Protein AF-A0A2C9KHU9-F1 (afdb_monomer_lite)

Secondary structure (DSSP, 8-state):
--------PPPPTT-S-TT-TT---TT------------------------------SHHHHHHHHHHH--SHHHHHHHHHHH-HHHHHHHTSS---TTHHHHHHHHHHT--GGGHHHHHHHHHHHHTSTTHHHHHHT--HHHHHHHHHHHHHHHHHHTTTT-HHHHHHHHHHHHHH-

Radius of gyration: 25.74 Å; chains: 1; bounding box: 72×67×52 Å

Sequence (178 aa):
ELVLAAHLKPLEKEDKMNNIKNFTQIWNQPATLFPKSNIPDNIQNENEAKSDQVTVNSGQEFAQHWKRYCKTHKEKKAFLLSVGASKLQSIFKVEIAGGLLGEFIECLYTFEDHEAHLVANCLESLSKSQRFSLSKTFLNKCELELCTLLLDKLMEKQNKTDDIQCMDKLKMLRNIYC

Organism: Biomphalaria glabrata (NCBI:txid6526)

Foldseek 3Di:
DDDDPPPDDPQDPVNPPPVCPDPPPPPDDDDPPDPDDDDDPDPDPPPPPDPPQPDDQALVSVVVCCVPPQDDLQSNQVNLLSCFLVSLLRRQQAHNDDLVLLSLLVSLLPDDLVCLVRSLSNLVSCLNHPCSVVSLVPDDPVSLVSNLVSLVVSLVSVVVVPDPVSNVSSVVSNVSSD

InterPro domains:
  IPR025986 RNA-polymerase II-associated protein 3-like, C-terminal domain [PF13877] (57-143)
  IPR042422 Coiled-coil domain-containing protein 103 [PTHR28572] (2-173)

pLDDT: mean 80.66, std 19.4, range [38.09, 97.0]

Structure (mmCIF, N/CA/C/O backbone):
data_AF-A0A2C9KHU9-F1
#
_entry.id   AF-A0A2C9KHU9-F1
#
loop_
_atom_site.group_PDB
_atom_site.id
_atom_site.type_symbol
_atom_site.label_atom_id
_atom_site.label_alt_id
_atom_site.label_comp_id
_atom_site.label_asym_id
_atom_site.label_entity_id
_atom_site.label_seq_id
_atom_site.pdbx_PDB_ins_code
_atom_site.Cartn_x
_atom_site.Cartn_y
_atom_site.Cartn_z
_atom_site.occupancy
_atom_site.B_iso_or_equiv
_atom_site.auth_seq_id
_atom_site.auth_comp_id
_atom_site.auth_asym_id
_atom_site.auth_atom_id
_atom_site.pdbx_PDB_model_num
ATOM 1 N N . GLU A 1 1 ? 40.288 -39.991 -9.553 1.00 50.03 1 GLU A N 1
ATOM 2 C CA . GLU A 1 1 ? 40.485 -39.550 -10.946 1.00 50.03 1 GLU A CA 1
ATOM 3 C C . GLU A 1 1 ? 39.746 -38.238 -11.147 1.00 50.03 1 GLU A C 1
ATOM 5 O O . GLU A 1 1 ? 38.529 -38.205 -11.026 1.00 50.03 1 GLU A O 1
ATOM 10 N N . LEU A 1 2 ? 40.487 -37.144 -11.327 1.00 51.81 2 LEU A N 1
ATOM 11 C CA . LEU A 1 2 ? 39.941 -35.843 -11.711 1.00 51.81 2 LEU A CA 1
ATOM 12 C C . LEU A 1 2 ? 40.316 -35.624 -13.174 1.00 51.81 2 LEU A C 1
ATOM 14 O O . LEU A 1 2 ? 41.474 -35.761 -13.561 1.00 51.81 2 LEU A O 1
ATOM 18 N N . VAL A 1 3 ? 39.286 -35.387 -13.973 1.00 52.00 3 VAL A N 1
ATOM 19 C CA . VAL A 1 3 ? 39.291 -35.376 -15.433 1.00 52.00 3 VAL A CA 1
ATOM 20 C C . VAL A 1 3 ? 40.232 -34.296 -15.984 1.00 52.00 3 VAL A C 1
ATOM 22 O O . VAL A 1 3 ? 40.240 -33.155 -15.526 1.00 52.00 3 VAL A O 1
ATOM 25 N N . LEU A 1 4 ? 41.006 -34.690 -16.998 1.00 56.97 4 LEU A N 1
ATOM 26 C CA . LEU A 1 4 ? 41.912 -33.903 -17.844 1.00 56.97 4 LEU A CA 1
ATOM 27 C C . LEU A 1 4 ? 41.199 -32.740 -18.566 1.00 56.97 4 LEU A C 1
ATOM 29 O O . LEU A 1 4 ? 40.943 -32.811 -19.764 1.00 56.97 4 LEU A O 1
ATOM 33 N N . ALA A 1 5 ? 40.891 -31.652 -17.863 1.00 57.50 5 ALA A N 1
ATOM 34 C CA . ALA A 1 5 ? 40.233 -30.477 -18.448 1.00 57.50 5 ALA A CA 1
ATOM 35 C C . ALA A 1 5 ? 41.095 -29.200 -18.418 1.00 57.50 5 ALA A C 1
ATOM 37 O O . ALA A 1 5 ? 40.573 -28.102 -18.257 1.00 57.50 5 ALA A O 1
ATOM 38 N N . ALA A 1 6 ? 42.416 -29.314 -18.584 1.00 57.59 6 ALA A N 1
ATOM 39 C CA . ALA A 1 6 ? 43.295 -28.145 -18.687 1.00 57.59 6 ALA A CA 1
ATOM 40 C C . ALA A 1 6 ? 44.392 -28.335 -19.748 1.00 57.59 6 ALA A C 1
ATOM 42 O O . ALA A 1 6 ? 45.575 -28.371 -19.440 1.00 57.59 6 ALA A O 1
ATOM 43 N N . HIS A 1 7 ? 43.986 -28.456 -21.012 1.00 63.88 7 HIS A N 1
ATOM 44 C CA . HIS A 1 7 ? 44.871 -28.272 -22.174 1.00 63.88 7 HIS A CA 1
ATOM 45 C C . HIS A 1 7 ? 44.298 -27.233 -23.148 1.00 63.88 7 HIS A C 1
ATOM 47 O O . HIS A 1 7 ? 44.429 -27.349 -24.364 1.00 63.88 7 HIS A O 1
ATOM 53 N N . LEU A 1 8 ? 43.651 -26.190 -22.621 1.00 65.94 8 LEU A N 1
ATOM 54 C CA . LEU A 1 8 ? 43.333 -25.024 -23.437 1.00 65.94 8 LEU A CA 1
ATOM 55 C C . LEU A 1 8 ? 44.585 -24.155 -23.531 1.00 65.94 8 LEU A C 1
ATOM 57 O O . LEU A 1 8 ? 45.029 -23.562 -22.548 1.00 65.94 8 LEU A O 1
ATOM 61 N N . LYS A 1 9 ? 45.175 -24.133 -24.727 1.00 67.31 9 LYS A N 1
ATOM 62 C CA . LYS A 1 9 ? 46.292 -23.255 -25.070 1.00 67.31 9 LYS A CA 1
ATOM 63 C C . LYS A 1 9 ? 45.831 -21.795 -24.891 1.00 67.31 9 LYS A C 1
ATOM 65 O O . LYS A 1 9 ? 44.746 -21.458 -25.371 1.00 67.31 9 LYS A O 1
ATOM 70 N N . PRO A 1 10 ? 46.596 -20.930 -24.201 1.00 67.38 10 PRO A N 1
ATOM 71 C CA . PRO A 1 10 ? 46.270 -19.512 -24.111 1.00 67.38 10 PRO A CA 1
ATOM 72 C C . PRO A 1 10 ? 46.227 -18.891 -25.508 1.00 67.38 10 PRO A C 1
ATOM 74 O O . PRO A 1 10 ? 47.087 -19.185 -26.335 1.00 67.38 10 PRO A O 1
ATOM 77 N N . LEU A 1 11 ? 45.234 -18.036 -25.746 1.00 62.25 11 LEU A N 1
ATOM 78 C CA . LEU A 1 11 ? 45.007 -17.381 -27.031 1.00 62.25 11 LEU A CA 1
ATOM 79 C C . LEU A 1 11 ? 46.262 -16.597 -27.466 1.00 62.25 11 LEU A C 1
ATOM 81 O O . LEU A 1 11 ? 46.727 -15.708 -26.743 1.00 62.25 11 LEU A O 1
ATOM 85 N N . GLU A 1 12 ? 46.823 -16.932 -28.628 1.00 64.88 12 GLU A N 1
ATOM 86 C CA . GLU A 1 12 ? 48.022 -16.274 -29.151 1.00 64.88 12 GLU A CA 1
ATOM 87 C C . GLU A 1 12 ? 47.663 -14.870 -29.684 1.00 64.88 12 GLU A C 1
ATOM 89 O O . GLU A 1 12 ? 46.508 -14.559 -29.979 1.00 64.88 12 GLU A O 1
ATOM 94 N N . LYS A 1 13 ? 48.635 -13.948 -29.766 1.00 59.91 13 LYS A N 1
ATOM 95 C CA . LYS A 1 13 ? 48.361 -12.533 -30.111 1.00 59.91 13 LYS A CA 1
ATOM 96 C C . LYS A 1 13 ? 47.757 -12.342 -31.512 1.00 59.91 13 LYS A C 1
ATOM 98 O O . LYS A 1 13 ? 47.198 -11.275 -31.763 1.00 59.91 13 LYS A O 1
ATOM 103 N N . GLU A 1 14 ? 47.856 -13.353 -32.369 1.00 58.56 14 GLU A N 1
ATOM 104 C CA . GLU A 1 14 ? 47.334 -13.380 -33.739 1.00 58.56 14 GLU A CA 1
ATOM 105 C C . GLU A 1 14 ? 45.899 -13.930 -33.834 1.00 58.56 14 GLU A C 1
ATOM 107 O O . GLU A 1 14 ? 45.201 -13.634 -34.797 1.00 58.56 14 GLU A O 1
ATOM 112 N N . ASP A 1 15 ? 45.408 -14.610 -32.791 1.00 58.94 15 ASP A N 1
ATOM 113 C CA . ASP A 1 15 ? 44.017 -15.085 -32.671 1.00 58.94 15 ASP A CA 1
ATOM 114 C C . ASP A 1 15 ? 43.050 -13.988 -32.188 1.00 58.94 15 ASP A C 1
ATOM 116 O O . ASP A 1 15 ? 41.854 -14.212 -31.970 1.00 58.94 15 ASP A O 1
ATOM 120 N N . LYS A 1 16 ? 43.545 -12.760 -32.002 1.00 58.38 16 LYS A N 1
ATOM 121 C CA . LYS A 1 16 ? 42.690 -11.613 -31.705 1.00 58.38 16 LYS A CA 1
ATOM 122 C C . LYS A 1 16 ? 41.830 -11.326 -32.928 1.00 58.38 16 LYS A C 1
ATOM 124 O O . LYS A 1 16 ? 42.343 -11.039 -34.006 1.00 58.38 16 LYS A O 1
ATOM 129 N N . MET A 1 17 ? 40.514 -11.345 -32.738 1.00 54.97 17 MET A N 1
ATOM 130 C CA . MET A 1 17 ? 39.476 -11.049 -3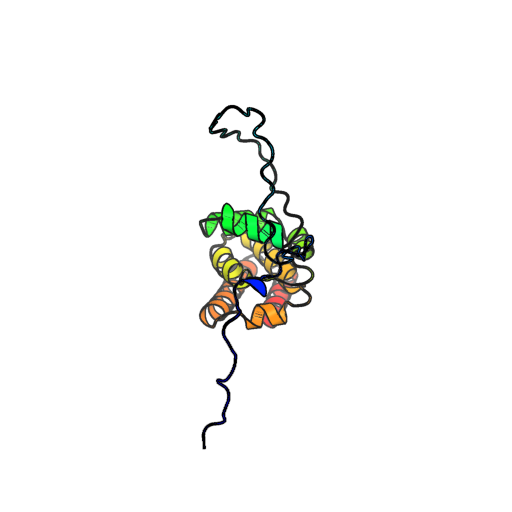3.735 1.00 54.97 17 MET A CA 1
ATOM 131 C C . MET A 1 17 ? 39.466 -9.579 -34.202 1.00 54.97 17 MET A C 1
ATOM 133 O O . MET A 1 17 ? 38.416 -8.955 -34.324 1.00 54.97 17 MET A O 1
ATOM 137 N N . ASN A 1 18 ? 40.630 -9.023 -34.540 1.00 56.50 18 ASN A N 1
ATOM 138 C CA . ASN A 1 18 ? 40.801 -7.693 -35.119 1.00 56.50 18 ASN A CA 1
ATOM 139 C C . ASN A 1 18 ? 40.118 -7.550 -36.493 1.00 56.50 18 ASN A C 1
ATOM 141 O O . ASN A 1 18 ? 40.012 -6.439 -37.006 1.00 56.50 18 ASN A O 1
ATOM 145 N N . ASN A 1 19 ? 39.652 -8.653 -37.094 1.00 55.81 19 ASN A N 1
ATOM 146 C CA . ASN A 1 19 ? 38.964 -8.650 -38.385 1.00 55.81 19 ASN A CA 1
ATOM 147 C C . ASN A 1 19 ? 37.429 -8.734 -38.283 1.00 55.81 19 ASN A C 1
ATOM 149 O O . ASN A 1 19 ? 36.742 -8.639 -39.299 1.00 55.81 19 ASN A O 1
ATOM 153 N N . ILE A 1 20 ? 36.857 -8.851 -37.077 1.00 55.84 20 ILE A N 1
ATOM 154 C CA . ILE A 1 20 ? 35.405 -8.719 -36.896 1.00 55.84 20 ILE A CA 1
ATOM 155 C C . ILE A 1 20 ? 35.097 -7.230 -36.731 1.00 55.84 20 ILE A C 1
ATOM 157 O O . ILE A 1 20 ? 34.913 -6.726 -35.627 1.00 55.84 20 ILE A O 1
ATOM 161 N N . LYS A 1 21 ? 35.037 -6.507 -37.854 1.00 57.09 21 LYS A N 1
ATOM 162 C CA . LYS A 1 21 ? 34.726 -5.065 -37.880 1.00 57.09 21 LYS A CA 1
ATOM 163 C C . LYS A 1 21 ? 33.349 -4.717 -37.291 1.00 57.09 21 LYS A C 1
ATOM 165 O O . LYS A 1 21 ? 33.098 -3.553 -37.016 1.00 57.09 21 LYS A O 1
ATOM 170 N N . ASN A 1 22 ? 32.498 -5.717 -37.042 1.00 58.06 22 ASN A N 1
ATOM 171 C CA . ASN A 1 22 ? 31.129 -5.547 -36.559 1.00 58.06 22 ASN A CA 1
ATOM 172 C C . ASN A 1 22 ? 30.795 -6.459 -35.363 1.00 58.06 22 ASN A C 1
ATOM 174 O O . ASN A 1 22 ? 29.694 -7.003 -35.300 1.00 58.06 22 ASN A O 1
ATOM 178 N N . PHE A 1 23 ? 31.708 -6.659 -34.404 1.00 53.28 23 PHE A N 1
ATOM 179 C CA . PHE A 1 23 ? 31.304 -7.224 -33.111 1.00 53.28 23 PHE A CA 1
ATOM 180 C C . PHE A 1 23 ? 30.652 -6.110 -32.290 1.00 53.28 23 PHE A C 1
ATOM 182 O O . PHE A 1 23 ? 31.253 -5.523 -31.392 1.00 53.28 23 PHE A O 1
ATOM 189 N N . THR A 1 24 ? 29.417 -5.760 -32.647 1.00 57.94 24 THR A N 1
ATOM 190 C CA . THR A 1 24 ? 28.562 -4.941 -31.794 1.00 57.94 24 THR A CA 1
ATOM 191 C C . THR A 1 24 ? 28.361 -5.716 -30.501 1.00 57.94 24 THR A C 1
ATOM 193 O O . THR A 1 24 ? 27.607 -6.687 -30.471 1.00 57.94 24 THR A O 1
ATOM 196 N N . GLN A 1 25 ? 29.073 -5.329 -29.442 1.00 54.97 25 GLN A N 1
ATOM 197 C CA . GLN A 1 25 ? 28.789 -5.780 -28.086 1.00 54.97 25 GLN A CA 1
ATOM 198 C C . GLN A 1 25 ? 27.337 -5.407 -27.767 1.00 54.97 25 GLN A C 1
ATOM 200 O O . GLN A 1 25 ? 27.032 -4.272 -27.417 1.00 54.97 25 GLN A O 1
ATOM 205 N N . ILE A 1 26 ? 26.434 -6.377 -27.913 1.00 60.00 26 ILE A N 1
ATOM 206 C CA . ILE A 1 26 ? 24.981 -6.197 -27.751 1.00 60.00 26 ILE A CA 1
ATOM 207 C C . ILE A 1 26 ? 24.629 -5.829 -26.297 1.00 60.00 26 ILE A C 1
ATOM 209 O O . ILE A 1 26 ? 23.558 -5.306 -26.020 1.00 60.00 26 ILE A O 1
ATOM 213 N N . TRP A 1 27 ? 25.555 -6.064 -25.366 1.00 57.28 27 TRP A N 1
ATOM 214 C CA . TRP A 1 27 ? 25.299 -5.989 -23.931 1.00 57.28 27 TRP A CA 1
ATOM 215 C C . TRP A 1 27 ? 25.930 -4.793 -23.220 1.00 57.28 27 TRP A C 1
ATOM 217 O O . TRP A 1 27 ? 25.657 -4.606 -22.045 1.00 57.28 27 TRP A O 1
ATOM 227 N N . ASN A 1 28 ? 26.710 -3.959 -23.914 1.00 60.47 28 ASN A N 1
ATOM 228 C CA . ASN A 1 28 ? 27.218 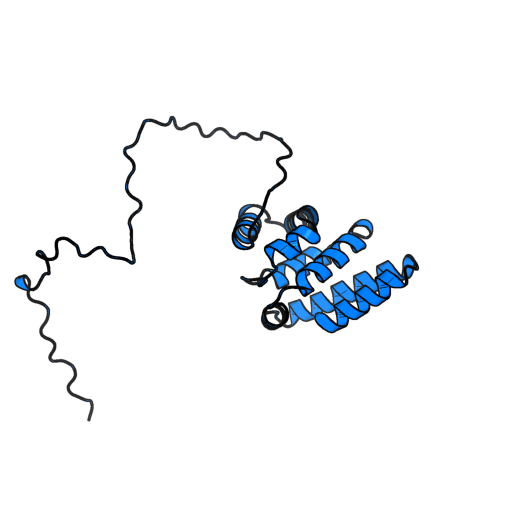-2.693 -23.382 1.00 60.47 28 ASN A CA 1
ATOM 229 C C . ASN A 1 28 ? 27.263 -1.665 -24.513 1.00 60.47 28 ASN A C 1
ATOM 231 O O . ASN A 1 28 ? 28.273 -1.537 -25.200 1.00 60.47 28 ASN A O 1
ATOM 235 N N . GLN A 1 29 ? 26.169 -0.935 -24.720 1.00 57.03 29 GLN A N 1
ATOM 236 C CA . GLN A 1 29 ? 26.208 0.269 -25.544 1.00 57.03 29 GLN A CA 1
ATOM 237 C C . GLN A 1 29 ? 26.722 1.421 -24.670 1.00 57.03 29 GLN A C 1
ATOM 239 O O . GLN A 1 29 ? 25.996 1.856 -23.774 1.00 57.03 29 GLN A O 1
ATOM 244 N N . PRO A 1 30 ? 27.953 1.928 -24.867 1.00 50.81 30 PRO A N 1
ATOM 245 C CA . PRO A 1 30 ? 28.326 3.192 -24.255 1.00 50.81 30 PRO A CA 1
ATOM 246 C C . PRO A 1 30 ? 27.412 4.268 -24.843 1.00 50.81 30 PRO A C 1
ATOM 248 O O . PRO A 1 30 ? 27.277 4.362 -26.064 1.00 50.81 30 PRO A O 1
ATOM 251 N N . ALA A 1 31 ? 26.762 5.050 -23.977 1.00 51.44 31 ALA A N 1
ATOM 252 C CA . ALA A 1 31 ? 25.991 6.214 -24.388 1.00 51.44 31 ALA A CA 1
ATOM 253 C C . ALA A 1 31 ? 26.857 7.045 -25.340 1.00 51.44 31 ALA A C 1
ATOM 255 O O . ALA A 1 31 ? 27.926 7.528 -24.959 1.00 51.44 31 ALA A O 1
ATOM 256 N N . THR A 1 32 ? 26.441 7.138 -26.600 1.00 47.06 32 THR A N 1
ATOM 257 C CA . THR A 1 32 ? 27.145 7.919 -27.608 1.00 47.06 32 THR A CA 1
ATOM 258 C C . THR A 1 32 ? 27.277 9.340 -27.092 1.00 47.06 32 THR A C 1
ATOM 260 O O . THR A 1 32 ? 26.278 10.012 -26.837 1.00 47.06 32 THR A O 1
ATOM 263 N N . LEU A 1 33 ? 28.528 9.759 -26.912 1.00 52.03 33 LEU A N 1
ATOM 264 C CA . LEU A 1 33 ? 28.942 11.132 -26.679 1.00 52.03 33 LEU A CA 1
ATOM 265 C C . LEU A 1 33 ? 28.294 12.014 -27.749 1.00 52.03 33 LEU A C 1
ATOM 267 O O . LEU A 1 33 ? 28.770 12.086 -28.882 1.00 52.03 33 LEU A O 1
ATOM 271 N N . PHE A 1 34 ? 27.192 12.670 -27.396 1.00 44.31 34 PHE A N 1
ATOM 272 C CA . PHE A 1 34 ? 26.699 13.797 -28.168 1.00 44.31 34 PHE A CA 1
ATOM 273 C C . PHE A 1 34 ? 27.809 14.860 -28.182 1.00 44.31 34 PHE A C 1
ATOM 275 O O . PHE A 1 34 ? 28.423 15.106 -27.134 1.00 44.31 34 PHE A O 1
ATOM 282 N N . PRO A 1 35 ? 28.108 15.487 -29.334 1.00 40.97 35 PRO A N 1
ATOM 283 C CA . PRO A 1 35 ? 29.021 16.617 -29.364 1.00 40.97 35 PRO A CA 1
ATOM 284 C C . PRO A 1 35 ? 28.483 17.667 -28.396 1.00 40.97 35 PRO A C 1
ATOM 286 O O . PRO A 1 35 ? 27.304 18.016 -28.461 1.00 40.97 35 PRO A O 1
ATOM 289 N N . LYS A 1 36 ? 29.336 18.135 -27.480 1.00 46.41 36 LYS A N 1
ATOM 290 C CA . LYS A 1 36 ? 29.038 19.247 -26.576 1.00 46.41 36 LYS A CA 1
ATOM 291 C C . LYS A 1 36 ? 28.696 20.480 -27.417 1.00 46.41 36 LYS A C 1
ATOM 293 O O . LYS A 1 36 ? 29.577 21.247 -27.787 1.00 46.41 36 LYS A O 1
ATOM 298 N N . SER A 1 37 ? 27.418 20.655 -27.731 1.00 40.50 37 SER A N 1
ATOM 299 C CA . SER A 1 37 ? 26.870 21.972 -28.006 1.00 40.50 37 SER A CA 1
ATOM 300 C C . SER A 1 37 ? 26.863 22.705 -26.673 1.00 40.50 37 SER A C 1
ATOM 302 O O . SER A 1 37 ? 26.380 22.162 -25.682 1.00 40.50 37 SER A O 1
ATOM 304 N N . ASN A 1 38 ? 27.459 23.893 -26.642 1.00 48.44 38 ASN A N 1
ATOM 305 C CA . ASN A 1 38 ? 27.522 24.769 -25.479 1.00 48.44 38 ASN A CA 1
ATOM 306 C C . ASN A 1 38 ? 26.123 24.952 -24.871 1.00 48.44 38 ASN A C 1
ATOM 308 O O . ASN A 1 38 ? 25.297 25.681 -25.416 1.00 48.44 38 ASN A O 1
ATOM 312 N N . ILE A 1 39 ? 25.872 24.286 -23.748 1.00 45.75 39 ILE A N 1
ATOM 313 C CA . ILE A 1 39 ? 24.750 24.564 -22.856 1.00 45.75 39 ILE A CA 1
ATOM 314 C C . ILE A 1 39 ? 25.398 25.241 -21.646 1.00 45.75 39 ILE A C 1
ATOM 316 O O . ILE A 1 39 ? 26.305 24.644 -21.062 1.00 45.75 39 ILE A O 1
ATOM 320 N N . PRO A 1 40 ? 25.038 26.489 -21.306 1.00 42.03 40 PRO A N 1
ATOM 321 C CA . PRO A 1 40 ? 25.613 27.141 -20.144 1.00 42.03 40 PRO A CA 1
ATOM 322 C C . PRO A 1 40 ? 25.226 26.371 -18.879 1.00 42.03 40 PRO A C 1
ATOM 324 O O . PRO A 1 40 ? 24.054 26.044 -18.684 1.00 42.03 40 PRO A O 1
ATOM 327 N N . ASP A 1 41 ? 26.224 26.106 -18.032 1.00 44.22 41 ASP A N 1
ATOM 328 C CA . ASP A 1 41 ? 26.048 25.683 -16.646 1.00 44.22 41 ASP A CA 1
ATOM 329 C C . ASP A 1 41 ? 25.243 26.757 -15.914 1.00 44.22 41 ASP A C 1
ATOM 331 O O . ASP A 1 41 ? 25.780 27.736 -15.398 1.00 44.22 41 ASP A O 1
ATOM 335 N N . ASN A 1 42 ? 23.928 26.580 -15.896 1.00 38.97 42 ASN A N 1
ATOM 336 C CA . ASN A 1 42 ? 23.043 27.322 -15.028 1.00 38.97 42 ASN A CA 1
ATOM 337 C C . ASN A 1 42 ? 22.352 26.313 -14.120 1.00 38.97 42 ASN A C 1
ATOM 339 O O . ASN A 1 42 ? 21.284 25.782 -14.419 1.00 38.97 42 ASN A O 1
ATOM 343 N N . ILE A 1 43 ? 23.016 26.026 -13.001 1.00 51.97 43 ILE A N 1
ATOM 344 C CA . ILE A 1 43 ? 22.374 25.471 -11.813 1.00 51.97 43 ILE A CA 1
ATOM 345 C C . ILE A 1 43 ? 21.444 26.573 -11.300 1.00 51.97 43 ILE A C 1
ATOM 347 O O . ILE A 1 43 ? 21.797 27.353 -10.418 1.00 51.97 43 ILE A O 1
ATOM 351 N N . GLN A 1 44 ? 20.264 26.675 -11.902 1.00 39.31 44 GLN A N 1
ATOM 352 C CA . GLN A 1 44 ? 19.156 27.416 -11.335 1.00 39.31 44 GLN A CA 1
ATOM 353 C C . GLN A 1 44 ? 18.327 26.448 -10.501 1.00 39.31 44 GLN A C 1
ATOM 355 O O . GLN A 1 44 ? 17.653 25.548 -10.996 1.00 39.31 44 GLN A O 1
ATOM 360 N N . ASN A 1 45 ? 18.434 26.644 -9.188 1.00 48.81 45 ASN A N 1
ATOM 361 C CA . ASN A 1 45 ? 17.370 26.344 -8.248 1.00 48.81 45 ASN A CA 1
ATOM 362 C C . ASN A 1 45 ? 16.103 27.055 -8.730 1.00 48.81 45 ASN A C 1
ATOM 364 O O . ASN A 1 45 ? 15.895 28.227 -8.421 1.00 48.81 45 ASN A O 1
ATOM 368 N N . GLU A 1 46 ? 15.254 26.344 -9.457 1.00 39.44 46 GLU A N 1
ATOM 369 C CA . GLU A 1 46 ? 13.890 26.777 -9.721 1.00 39.44 46 GLU A CA 1
ATOM 370 C C . GLU A 1 46 ? 12.967 25.998 -8.793 1.00 39.44 46 GLU A C 1
ATOM 372 O O . GLU A 1 46 ? 12.395 24.962 -9.121 1.00 39.44 46 GLU A O 1
ATOM 377 N N . ASN A 1 47 ? 12.842 26.536 -7.581 1.00 49.19 47 ASN A N 1
ATOM 378 C CA . ASN A 1 47 ? 11.601 26.439 -6.835 1.00 49.19 47 ASN A CA 1
ATOM 379 C C . ASN A 1 47 ? 10.540 27.241 -7.610 1.00 49.19 47 ASN A C 1
ATOM 381 O O . ASN A 1 47 ? 10.241 28.376 -7.249 1.00 49.19 47 ASN A O 1
ATOM 385 N N . GLU A 1 48 ? 9.983 26.675 -8.679 1.00 38.09 48 GLU A N 1
ATOM 386 C CA . GLU A 1 48 ? 8.703 27.136 -9.214 1.00 38.09 48 GLU A CA 1
ATOM 387 C C . GLU A 1 48 ? 7.603 26.218 -8.689 1.00 38.09 48 GLU A C 1
ATOM 389 O O . GLU A 1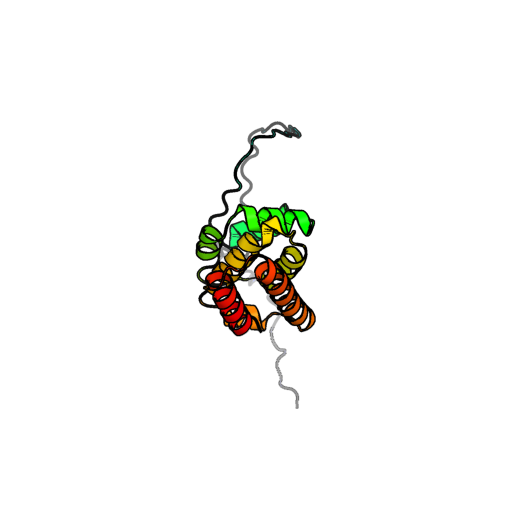 48 ? 7.376 25.110 -9.170 1.00 38.09 48 GLU A O 1
ATOM 394 N N . ALA A 1 49 ? 6.906 26.709 -7.667 1.00 46.84 49 ALA A N 1
ATOM 395 C CA . ALA A 1 49 ? 5.627 26.185 -7.228 1.00 46.84 49 ALA A CA 1
ATOM 396 C C . ALA A 1 49 ? 4.572 26.419 -8.324 1.00 46.84 49 ALA A C 1
ATOM 398 O O . ALA A 1 49 ? 3.770 27.348 -8.257 1.00 46.84 49 ALA A O 1
ATOM 399 N N . LYS A 1 50 ? 4.563 25.557 -9.339 1.00 40.47 50 LYS A N 1
ATOM 400 C CA . LYS A 1 50 ? 3.356 25.230 -10.096 1.00 40.47 50 LYS A CA 1
ATOM 401 C C . LYS A 1 50 ? 2.864 23.898 -9.559 1.00 40.47 50 LYS A C 1
ATOM 403 O O . LYS A 1 50 ? 3.647 22.982 -9.328 1.00 40.47 50 LYS A O 1
ATOM 408 N N . SER A 1 51 ? 1.568 23.807 -9.277 1.00 43.28 51 SER A N 1
ATOM 409 C CA . SER A 1 51 ? 0.921 22.543 -8.924 1.00 43.28 51 SER A CA 1
ATOM 410 C C . SER A 1 51 ? 0.875 21.665 -10.177 1.00 43.28 51 SER A C 1
ATOM 412 O O . SER A 1 51 ? -0.169 21.491 -10.799 1.00 43.28 51 SER A O 1
ATOM 414 N N . ASP A 1 52 ? 2.036 21.160 -10.584 1.00 48.69 52 ASP A N 1
ATOM 415 C CA . ASP A 1 52 ? 2.155 20.144 -11.611 1.00 48.69 52 ASP A CA 1
ATOM 416 C C . ASP A 1 52 ? 1.620 18.863 -10.988 1.00 48.69 52 ASP A C 1
ATOM 418 O O . ASP A 1 52 ? 2.250 18.240 -10.129 1.00 48.69 52 ASP A O 1
ATOM 422 N N . GLN A 1 53 ? 0.396 18.494 -11.358 1.00 60.31 53 GLN A N 1
ATOM 423 C CA . GLN A 1 53 ? -0.120 17.184 -11.002 1.00 60.31 53 GLN A CA 1
ATOM 424 C C . GLN A 1 53 ? 0.846 16.140 -11.557 1.00 60.31 53 GLN A C 1
ATOM 426 O O . GLN A 1 53 ? 1.024 16.023 -12.769 1.00 60.31 53 GLN A O 1
ATOM 431 N N . VAL A 1 54 ? 1.499 15.404 -10.660 1.00 67.69 54 VAL A N 1
ATOM 432 C CA . VAL A 1 54 ? 2.433 14.342 -11.022 1.00 67.69 54 VAL A CA 1
ATOM 433 C C . VAL A 1 54 ? 1.666 13.289 -11.822 1.00 67.69 54 VAL A C 1
ATOM 435 O O . VAL A 1 54 ? 0.876 12.519 -11.274 1.00 67.69 54 VAL A O 1
ATOM 438 N N . THR A 1 55 ? 1.885 13.258 -13.135 1.00 81.69 55 THR A N 1
ATOM 439 C CA . THR A 1 55 ? 1.226 12.309 -14.034 1.00 81.69 55 THR A CA 1
ATOM 440 C C . THR A 1 55 ? 2.081 11.056 -14.173 1.00 81.69 55 THR A C 1
ATOM 442 O O . THR A 1 55 ? 2.955 10.954 -15.025 1.00 81.69 55 THR A O 1
ATOM 445 N N . VAL A 1 56 ? 1.827 10.070 -13.315 1.00 90.31 56 VAL A N 1
ATOM 446 C CA . VAL A 1 56 ? 2.372 8.714 -13.477 1.00 90.31 56 VAL A CA 1
ATOM 447 C C . VAL A 1 56 ? 1.404 7.871 -14.301 1.00 90.31 56 VAL A C 1
ATOM 449 O O . VAL A 1 56 ? 0.221 7.779 -13.978 1.00 90.31 56 VAL A O 1
ATOM 452 N N . ASN A 1 57 ? 1.879 7.264 -15.388 1.00 91.44 57 ASN A N 1
ATOM 453 C CA . ASN A 1 57 ? 1.057 6.485 -16.319 1.00 91.44 57 ASN A CA 1
ATOM 454 C C . ASN A 1 57 ? 1.388 4.991 -16.315 1.00 91.44 57 ASN A C 1
ATOM 456 O O . ASN A 1 57 ? 0.553 4.187 -16.730 1.00 91.44 57 ASN A O 1
ATOM 460 N N . SER A 1 58 ? 2.561 4.615 -15.807 1.00 94.31 58 SER A N 1
ATOM 461 C CA . SER A 1 58 ? 3.027 3.229 -15.719 1.00 94.31 58 SER A CA 1
ATOM 462 C C . SER A 1 58 ? 3.533 2.879 -14.319 1.00 94.31 58 SER A C 1
ATOM 464 O O . SER A 1 58 ? 3.984 3.748 -13.574 1.00 94.31 58 SER A O 1
ATOM 466 N N . GLY A 1 59 ? 3.510 1.588 -13.963 1.00 93.81 59 GLY A N 1
ATOM 467 C CA . GLY A 1 59 ? 4.055 1.096 -12.692 1.00 93.81 59 GLY A CA 1
ATOM 468 C C . GLY A 1 59 ? 5.547 1.402 -12.522 1.00 93.81 59 GLY A C 1
ATOM 469 O O . GLY A 1 59 ? 5.999 1.662 -11.411 1.00 93.81 59 GLY A O 1
ATOM 470 N N . GLN A 1 60 ? 6.302 1.449 -13.625 1.00 93.31 60 GLN A N 1
ATOM 471 C CA . GLN A 1 60 ? 7.724 1.819 -13.624 1.00 93.31 60 GLN A CA 1
ATOM 472 C C . GLN A 1 60 ? 7.927 3.301 -13.283 1.00 93.31 60 GLN A C 1
ATOM 474 O O . GLN A 1 60 ? 8.740 3.630 -12.422 1.00 93.31 60 GLN A O 1
ATOM 479 N N . GLU A 1 61 ? 7.150 4.191 -13.908 1.00 94.38 61 GLU A N 1
ATOM 480 C CA . GLU A 1 61 ? 7.174 5.631 -13.619 1.00 94.38 61 GLU A CA 1
ATOM 481 C C . GLU A 1 61 ? 6.745 5.904 -12.178 1.00 94.38 61 GLU A C 1
ATOM 483 O O . GLU A 1 61 ? 7.396 6.676 -11.474 1.00 94.38 61 GLU A O 1
ATOM 488 N N . PHE A 1 62 ? 5.700 5.208 -11.712 1.00 95.94 62 PHE A N 1
ATOM 489 C CA . PHE A 1 62 ? 5.283 5.253 -10.316 1.00 95.94 62 PHE A CA 1
ATOM 490 C C . PHE A 1 62 ? 6.439 4.858 -9.393 1.00 95.94 62 PHE A C 1
ATOM 492 O O . PHE A 1 62 ? 6.777 5.614 -8.488 1.00 95.94 62 PHE A O 1
ATOM 499 N N . ALA A 1 63 ? 7.080 3.709 -9.628 1.00 94.88 63 ALA A N 1
ATOM 500 C CA . ALA A 1 63 ? 8.174 3.219 -8.790 1.00 94.88 63 ALA A CA 1
ATOM 501 C C . ALA A 1 63 ? 9.390 4.161 -8.801 1.00 94.88 63 ALA A C 1
ATOM 503 O O . ALA A 1 63 ? 10.041 4.360 -7.772 1.00 94.88 63 ALA A O 1
ATOM 504 N N . GLN A 1 64 ? 9.699 4.764 -9.951 1.00 93.94 64 GLN A N 1
ATOM 505 C CA . GLN A 1 64 ? 10.775 5.741 -10.072 1.00 93.94 64 GLN A CA 1
ATOM 506 C C . GLN A 1 64 ? 10.457 7.009 -9.279 1.00 93.94 64 GLN A C 1
ATOM 508 O O . GLN A 1 64 ? 11.303 7.472 -8.510 1.00 93.94 64 GLN A O 1
ATOM 513 N N . HIS A 1 65 ? 9.243 7.546 -9.426 1.00 94.75 65 HIS A N 1
ATOM 514 C CA . HIS A 1 65 ? 8.809 8.728 -8.690 1.00 94.75 65 HIS A CA 1
ATOM 515 C C . HIS A 1 65 ? 8.788 8.459 -7.181 1.00 94.75 65 HIS A C 1
ATOM 517 O O . HIS A 1 65 ? 9.362 9.226 -6.406 1.00 94.75 65 HIS A O 1
ATOM 523 N N . TRP A 1 66 ? 8.219 7.318 -6.783 1.00 95.50 66 TRP A N 1
ATOM 524 C CA . TRP A 1 66 ? 8.178 6.825 -5.409 1.00 95.50 66 TRP A CA 1
ATOM 525 C C . TRP A 1 66 ? 9.563 6.836 -4.763 1.00 95.50 66 TRP A C 1
ATOM 527 O O . TRP A 1 66 ? 9.762 7.438 -3.713 1.00 95.50 66 TRP A O 1
ATOM 537 N N . LYS A 1 67 ? 10.563 6.239 -5.422 1.00 93.94 67 LYS A N 1
ATOM 538 C CA . LYS A 1 67 ? 11.933 6.167 -4.890 1.00 93.94 67 LYS A CA 1
ATOM 539 C C . LYS A 1 67 ? 12.655 7.512 -4.922 1.00 93.94 67 LYS A C 1
ATOM 541 O O . LYS A 1 67 ? 13.447 7.819 -4.024 1.00 93.94 67 LYS A O 1
ATOM 546 N N . ARG A 1 68 ? 12.433 8.320 -5.961 1.00 94.50 68 ARG A N 1
ATOM 547 C CA . ARG A 1 68 ? 13.182 9.564 -6.172 1.00 94.50 68 ARG A CA 1
ATOM 548 C C . ARG A 1 68 ? 12.685 10.703 -5.291 1.00 94.50 68 ARG A C 1
ATOM 550 O O . ARG A 1 68 ? 13.534 11.393 -4.731 1.00 94.50 68 ARG A O 1
ATOM 557 N N . TYR A 1 69 ? 11.373 10.851 -5.124 1.00 93.31 69 TYR A N 1
ATOM 558 C CA . TYR A 1 69 ? 10.770 12.039 -4.514 1.00 93.31 69 TYR A CA 1
ATOM 559 C C . TYR A 1 69 ? 10.043 11.772 -3.189 1.00 93.31 69 TYR A C 1
ATOM 561 O O . TYR A 1 69 ? 9.962 12.681 -2.373 1.00 93.31 69 TYR A O 1
ATOM 569 N N . CYS A 1 70 ? 9.571 10.551 -2.917 1.00 95.06 70 CYS A N 1
ATOM 570 C CA . CYS A 1 70 ? 8.852 10.244 -1.674 1.00 95.06 70 CYS A CA 1
ATOM 571 C C . CYS A 1 70 ? 9.809 9.641 -0.630 1.00 95.06 70 CYS A C 1
ATOM 573 O O . CYS A 1 70 ? 10.073 8.436 -0.637 1.00 95.06 70 CYS A O 1
ATOM 575 N N . LYS A 1 71 ? 10.368 10.469 0.263 1.00 94.38 71 LYS A N 1
ATOM 576 C CA . LYS A 1 71 ? 11.401 10.041 1.226 1.00 94.38 71 LYS A CA 1
ATOM 577 C C . LYS A 1 71 ? 10.824 9.620 2.567 1.00 94.38 71 LYS A C 1
ATOM 579 O O . LYS A 1 71 ? 11.335 8.694 3.190 1.00 94.38 71 LYS A O 1
ATOM 584 N N . THR A 1 72 ? 9.752 10.269 2.994 1.00 94.44 72 THR A N 1
ATOM 585 C CA . THR A 1 72 ? 9.080 9.995 4.267 1.00 94.44 72 THR A CA 1
ATOM 586 C C . THR A 1 72 ? 7.804 9.176 4.064 1.00 94.44 72 THR A C 1
ATOM 588 O O . THR A 1 72 ? 7.193 9.208 2.995 1.00 94.44 72 THR A O 1
ATOM 591 N N . HIS A 1 73 ? 7.339 8.474 5.106 1.00 93.19 73 HIS A N 1
ATOM 592 C CA . HIS A 1 73 ? 6.047 7.772 5.057 1.00 93.19 73 HIS A CA 1
ATOM 593 C C . HIS A 1 73 ? 4.878 8.726 4.780 1.00 93.19 73 HIS A C 1
ATOM 595 O O . HIS A 1 73 ? 3.949 8.360 4.064 1.00 93.19 73 HIS A O 1
ATOM 601 N N . LYS A 1 74 ? 4.946 9.968 5.281 1.00 93.94 74 LYS A N 1
ATOM 602 C CA . LYS A 1 74 ? 3.924 10.992 5.034 1.00 93.94 74 LYS A CA 1
ATOM 603 C C . LYS A 1 74 ? 3.860 11.385 3.557 1.00 93.94 74 LYS A C 1
ATOM 605 O O . LYS A 1 74 ? 2.771 11.424 2.997 1.00 93.94 74 LYS A O 1
ATOM 610 N N . GLU A 1 75 ? 5.006 11.625 2.919 1.00 95.25 75 GLU A N 1
ATOM 611 C CA . GLU A 1 75 ? 5.076 11.935 1.482 1.00 95.25 75 GLU A CA 1
ATOM 612 C C . GLU A 1 75 ? 4.631 10.751 0.623 1.00 95.25 75 GLU A C 1
ATOM 614 O O . GLU A 1 75 ? 3.870 10.933 -0.322 1.00 95.25 75 GLU A O 1
ATOM 619 N N . LYS A 1 76 ? 5.064 9.534 0.975 1.00 95.94 76 LYS A N 1
ATOM 620 C CA . LYS A 1 76 ? 4.644 8.289 0.316 1.00 95.94 76 LYS A CA 1
ATOM 621 C C . LYS A 1 76 ? 3.128 8.108 0.372 1.00 95.94 76 LYS A C 1
ATOM 623 O O . LYS A 1 76 ? 2.504 7.880 -0.661 1.00 95.94 76 LYS A O 1
ATOM 628 N N . LYS A 1 77 ? 2.528 8.283 1.555 1.00 96.12 77 LYS A N 1
ATOM 629 C CA . LYS A 1 77 ? 1.072 8.240 1.747 1.00 96.12 77 LYS A CA 1
ATOM 630 C C . LYS A 1 77 ? 0.378 9.316 0.910 1.00 96.12 77 LYS A C 1
ATOM 632 O O . LYS A 1 77 ? -0.519 8.992 0.141 1.00 96.12 77 LYS A O 1
ATOM 637 N N . ALA A 1 78 ? 0.811 10.573 1.023 1.00 95.06 78 ALA A N 1
ATOM 638 C CA . ALA A 1 78 ? 0.204 11.690 0.300 1.00 95.06 78 ALA A CA 1
ATOM 639 C C . ALA A 1 78 ? 0.253 11.484 -1.221 1.00 95.06 78 ALA A C 1
ATOM 641 O O . ALA A 1 78 ? -0.747 11.700 -1.899 1.00 95.06 78 ALA A O 1
ATOM 642 N N . PHE A 1 79 ? 1.382 11.004 -1.747 1.00 95.94 79 PHE A N 1
ATOM 643 C CA . PHE A 1 79 ? 1.530 10.671 -3.161 1.00 95.94 79 PHE A CA 1
ATOM 644 C C . PHE A 1 79 ? 0.646 9.489 -3.579 1.00 95.94 79 PHE A C 1
ATOM 646 O O . PHE A 1 79 ? -0.031 9.552 -4.601 1.00 95.94 79 PHE A O 1
ATOM 653 N N . LEU A 1 80 ? 0.593 8.420 -2.779 1.00 96.06 80 LEU A N 1
ATOM 654 C CA . LEU A 1 80 ? -0.258 7.265 -3.071 1.00 96.06 80 LEU A CA 1
ATOM 655 C C . LEU A 1 80 ? -1.741 7.658 -3.144 1.00 96.06 80 LEU A C 1
ATOM 657 O O . LEU A 1 80 ? -2.447 7.248 -4.065 1.00 96.06 80 LEU A O 1
ATOM 661 N N . LEU A 1 81 ? -2.203 8.472 -2.191 1.00 95.25 81 LEU A N 1
ATOM 662 C CA . LEU A 1 81 ? -3.583 8.951 -2.151 1.00 95.25 81 LEU A CA 1
ATOM 663 C C . LEU A 1 81 ? -3.877 9.976 -3.258 1.00 95.25 81 LEU A C 1
ATOM 665 O O . LEU A 1 81 ? -4.985 9.963 -3.791 1.00 95.25 81 LEU A O 1
ATOM 669 N N . SER A 1 82 ? -2.908 10.815 -3.647 1.00 94.69 82 SER A N 1
ATOM 670 C CA . SER A 1 82 ? -3.096 11.813 -4.710 1.00 94.69 82 SER A CA 1
ATOM 671 C C . SER A 1 82 ? -3.200 11.201 -6.107 1.00 94.69 82 SER A C 1
ATOM 673 O O . SER A 1 82 ? -3.940 11.722 -6.937 1.00 94.69 82 SER A O 1
ATOM 675 N N . VAL A 1 83 ? -2.521 10.076 -6.366 1.00 94.50 83 VAL A N 1
ATOM 676 C CA . VAL A 1 83 ? -2.691 9.309 -7.615 1.00 94.50 83 VAL A CA 1
ATOM 677 C C . VAL A 1 83 ? -4.123 8.779 -7.730 1.00 94.50 83 VAL A C 1
ATOM 679 O O . VAL A 1 83 ? -4.706 8.778 -8.815 1.00 94.50 83 VAL A O 1
ATOM 682 N N . GLY A 1 84 ? -4.706 8.364 -6.605 1.00 92.94 84 GLY A N 1
ATOM 683 C CA . GLY A 1 84 ? -6.097 7.944 -6.515 1.00 92.94 84 GLY A CA 1
ATOM 684 C C . GLY A 1 84 ? -6.355 6.503 -6.967 1.00 92.94 84 GLY A C 1
ATOM 685 O O . GLY A 1 84 ? -5.668 5.925 -7.812 1.00 92.94 84 GLY A O 1
ATOM 686 N N . ALA A 1 85 ? -7.416 5.926 -6.403 1.00 93.62 85 ALA A N 1
ATOM 687 C CA . ALA A 1 85 ? -7.815 4.526 -6.554 1.00 93.62 85 ALA A CA 1
ATOM 688 C C . ALA A 1 85 ? -7.919 4.063 -8.024 1.00 93.62 85 ALA A C 1
ATOM 690 O O . ALA A 1 85 ? -7.266 3.100 -8.430 1.00 93.62 85 ALA A O 1
ATOM 691 N N . SER A 1 86 ? -8.663 4.796 -8.858 1.00 93.62 86 SER A N 1
ATOM 692 C CA . SER A 1 86 ? -8.879 4.433 -10.267 1.00 93.62 86 SER A CA 1
ATOM 693 C C . SER A 1 86 ? -7.579 4.378 -11.072 1.00 93.62 86 SER A C 1
ATOM 695 O O . SER A 1 86 ? -7.378 3.476 -11.889 1.00 93.62 86 SER A O 1
ATOM 697 N N . LYS A 1 87 ? -6.668 5.330 -10.837 1.00 94.75 87 LYS A N 1
ATOM 698 C CA . LYS A 1 87 ? -5.387 5.375 -11.543 1.00 94.75 87 LYS A CA 1
ATOM 699 C C . LYS A 1 87 ? -4.448 4.285 -11.034 1.00 94.75 87 LYS A C 1
ATOM 701 O O . LYS A 1 87 ? -3.808 3.635 -11.856 1.00 94.75 87 LYS A O 1
ATOM 706 N N . LEU A 1 88 ? -4.429 4.013 -9.727 1.00 95.75 88 LEU A N 1
ATOM 707 C CA . LEU A 1 88 ? -3.672 2.895 -9.156 1.00 95.75 88 LEU A CA 1
ATOM 708 C C . LEU A 1 88 ? -4.100 1.553 -9.745 1.00 95.75 88 LEU A C 1
ATOM 710 O O . LEU A 1 88 ? -3.238 0.765 -10.128 1.00 95.75 88 LEU A O 1
ATOM 714 N N . GLN A 1 89 ? -5.406 1.317 -9.902 1.00 95.56 89 GLN A N 1
ATOM 715 C CA . GLN A 1 89 ? -5.900 0.100 -10.547 1.00 95.56 89 GLN A CA 1
ATOM 716 C C . GLN A 1 89 ? -5.391 -0.024 -11.992 1.00 95.56 89 GLN A C 1
ATOM 718 O O . GLN A 1 89 ? -5.048 -1.119 -12.432 1.00 95.56 89 GLN A O 1
ATOM 723 N N . SER A 1 90 ? -5.317 1.084 -12.737 1.00 96.12 90 SER A N 1
ATOM 724 C CA . SER A 1 90 ? -4.777 1.086 -14.102 1.00 96.12 90 SER A CA 1
ATOM 725 C C . SER A 1 90 ? -3.266 0.836 -14.130 1.00 96.12 90 SER A C 1
ATOM 727 O O . SER A 1 90 ? -2.796 0.047 -14.946 1.00 96.12 90 SER A O 1
ATOM 729 N N . ILE A 1 91 ? -2.511 1.505 -13.256 1.00 96.31 91 ILE A N 1
ATOM 730 C CA . ILE A 1 91 ? -1.045 1.426 -13.171 1.00 96.31 91 ILE A CA 1
ATOM 731 C C . ILE A 1 91 ? -0.598 0.021 -12.752 1.00 96.31 91 ILE A C 1
ATOM 733 O O . ILE A 1 91 ? 0.322 -0.539 -13.344 1.00 96.31 91 ILE A O 1
ATOM 737 N N . PHE A 1 92 ? -1.278 -0.562 -11.764 1.00 96.50 92 PHE A N 1
ATOM 738 C CA . PHE A 1 92 ? -0.958 -1.864 -11.181 1.00 96.50 92 PHE A CA 1
ATOM 739 C C . PHE A 1 92 ? -1.884 -2.985 -11.666 1.00 96.50 92 PHE A C 1
ATOM 741 O O . PHE A 1 92 ? -1.998 -4.026 -11.019 1.00 96.50 92 PHE A O 1
ATOM 748 N N . LYS A 1 93 ? -2.534 -2.813 -12.826 1.00 95.94 93 LYS A N 1
ATOM 749 C CA . LYS A 1 93 ? -3.486 -3.788 -13.389 1.00 95.94 93 LYS A CA 1
ATOM 750 C C . LYS A 1 93 ? -2.897 -5.197 -13.502 1.00 95.94 93 LYS A C 1
ATOM 752 O O . LYS A 1 93 ? -3.603 -6.182 -13.289 1.00 95.94 93 LYS A O 1
ATOM 757 N N . VAL A 1 94 ? -1.629 -5.293 -13.899 1.00 95.25 94 VAL A N 1
ATOM 758 C CA . VAL A 1 94 ? -0.935 -6.574 -14.095 1.00 95.25 94 VAL A CA 1
ATOM 759 C C . VAL A 1 94 ? -0.339 -7.071 -12.782 1.00 95.25 94 VAL A C 1
ATOM 761 O O . VAL A 1 94 ? -0.645 -8.184 -12.363 1.00 95.25 94 VAL A O 1
ATOM 764 N N . GLU A 1 95 ? 0.498 -6.259 -12.138 1.00 94.62 95 GLU A N 1
ATOM 765 C CA . GLU A 1 95 ? 1.193 -6.634 -10.905 1.00 94.62 95 GLU A CA 1
ATOM 766 C C . GLU A 1 95 ? 1.651 -5.415 -10.100 1.00 94.62 95 GLU A C 1
ATOM 768 O O . GLU A 1 95 ? 1.832 -4.328 -10.652 1.00 94.62 95 GLU A O 1
ATOM 773 N N . ILE A 1 96 ? 1.890 -5.626 -8.802 1.00 95.56 96 ILE A N 1
ATOM 774 C CA . ILE A 1 96 ? 2.539 -4.670 -7.897 1.00 95.56 96 ILE A CA 1
ATOM 775 C C . ILE A 1 96 ? 3.955 -5.194 -7.633 1.00 95.56 96 ILE A C 1
ATOM 777 O O . ILE A 1 96 ? 4.160 -6.058 -6.776 1.00 95.56 96 ILE A O 1
ATOM 781 N N . ALA A 1 97 ? 4.920 -4.732 -8.430 1.00 88.44 97 ALA A N 1
ATOM 782 C CA . ALA A 1 97 ? 6.294 -5.233 -8.417 1.00 88.44 97 ALA A CA 1
ATOM 783 C C . ALA A 1 97 ? 7.198 -4.501 -7.408 1.00 88.44 97 ALA A C 1
ATOM 785 O O . ALA A 1 97 ? 6.893 -3.406 -6.939 1.00 88.44 97 ALA A O 1
ATOM 786 N N . GLY A 1 98 ? 8.359 -5.096 -7.116 1.00 84.75 98 GLY A N 1
ATOM 787 C CA . GLY A 1 98 ? 9.461 -4.414 -6.429 1.00 84.75 98 GLY A CA 1
ATOM 788 C C . GLY A 1 98 ? 9.259 -4.164 -4.934 1.00 84.75 98 GLY A C 1
ATOM 789 O O . GLY A 1 98 ? 9.847 -3.219 -4.421 1.00 84.75 98 GLY A O 1
ATOM 790 N N . GLY A 1 99 ? 8.430 -4.965 -4.256 1.00 90.50 99 GLY A N 1
ATOM 791 C CA . GLY A 1 99 ? 8.173 -4.826 -2.814 1.00 90.50 99 GLY A CA 1
ATOM 792 C C . GLY A 1 99 ? 7.267 -3.648 -2.442 1.00 90.50 99 GLY A C 1
ATOM 793 O O . GLY A 1 99 ? 7.013 -3.418 -1.266 1.00 90.50 99 GLY A O 1
ATOM 794 N N . LEU A 1 100 ? 6.724 -2.933 -3.434 1.00 95.69 100 LEU A N 1
ATOM 795 C CA . LEU A 1 100 ? 5.908 -1.739 -3.208 1.00 95.69 100 LEU A CA 1
ATOM 796 C C . LEU A 1 100 ? 4.676 -2.001 -2.334 1.00 95.69 100 LEU A C 1
ATOM 798 O O . LEU A 1 100 ? 4.271 -1.116 -1.593 1.00 95.69 100 LEU A O 1
ATOM 802 N N . LEU A 1 101 ? 4.092 -3.204 -2.387 1.00 96.44 101 LEU A N 1
ATOM 803 C CA . LEU A 1 101 ? 2.913 -3.532 -1.582 1.00 96.44 101 LEU A CA 1
ATOM 804 C C . LEU A 1 101 ? 3.187 -3.416 -0.073 1.00 96.44 101 LEU A C 1
ATOM 806 O O . LEU A 1 101 ? 2.348 -2.872 0.642 1.00 96.44 101 LEU A O 1
ATOM 810 N N . GLY A 1 102 ? 4.350 -3.879 0.394 1.00 96.25 102 GLY A N 1
ATOM 811 C CA . GLY A 1 102 ? 4.759 -3.747 1.795 1.00 96.25 102 GLY A CA 1
ATOM 812 C C . GLY A 1 102 ? 4.918 -2.281 2.189 1.00 96.25 102 GLY A C 1
ATOM 813 O O . GLY A 1 102 ? 4.290 -1.815 3.138 1.00 96.25 102 GLY A O 1
ATOM 814 N N . GLU A 1 103 ? 5.633 -1.508 1.365 1.00 95.94 103 GLU A N 1
ATOM 815 C CA . GLU A 1 103 ? 5.806 -0.066 1.582 1.00 95.94 103 GLU A CA 1
ATOM 816 C C . GLU A 1 103 ? 4.468 0.697 1.601 1.00 95.94 103 GLU A C 1
ATOM 818 O O . GLU A 1 103 ? 4.306 1.651 2.366 1.00 95.94 103 GLU A O 1
ATOM 823 N N . PHE A 1 104 ? 3.501 0.282 0.773 1.00 97.00 104 PHE A N 1
ATOM 824 C CA . PHE A 1 104 ? 2.153 0.851 0.763 1.00 97.00 104 PHE A CA 1
ATOM 825 C C . PHE A 1 104 ? 1.435 0.583 2.080 1.00 97.00 104 PHE A C 1
ATOM 827 O O . PHE A 1 104 ? 0.863 1.506 2.652 1.00 97.00 104 PHE A O 1
ATOM 834 N N . ILE A 1 105 ? 1.480 -0.652 2.582 1.00 96.62 105 ILE A N 1
ATOM 835 C CA . ILE A 1 105 ? 0.867 -1.018 3.864 1.00 96.62 105 ILE A CA 1
ATOM 836 C C . ILE A 1 105 ? 1.466 -0.171 4.992 1.00 96.62 105 ILE A C 1
ATOM 838 O O . ILE A 1 105 ? 0.721 0.435 5.765 1.00 96.62 105 ILE A O 1
ATOM 842 N N . GLU A 1 106 ? 2.794 -0.053 5.039 1.00 95.94 106 GLU A N 1
ATOM 843 C CA . GLU A 1 106 ? 3.496 0.737 6.053 1.00 95.94 106 GLU A CA 1
ATOM 844 C C . GLU A 1 106 ? 3.090 2.212 6.043 1.00 95.94 106 GLU A C 1
ATOM 846 O O . GLU A 1 106 ? 2.763 2.777 7.090 1.00 95.94 106 GLU A O 1
ATOM 851 N N . CYS A 1 107 ? 3.083 2.865 4.875 1.00 96.25 107 CYS A N 1
ATOM 852 C CA . CYS A 1 107 ? 2.707 4.276 4.822 1.00 96.25 107 CYS A CA 1
ATOM 853 C C . CYS A 1 107 ? 1.208 4.484 5.075 1.00 96.25 107 CYS A C 1
ATOM 855 O O . CYS A 1 107 ? 0.832 5.447 5.749 1.00 96.25 107 CYS A O 1
ATOM 857 N N . LEU A 1 108 ? 0.351 3.579 4.587 1.00 96.56 108 LEU A N 1
ATOM 858 C CA . LEU A 1 108 ? -1.096 3.677 4.762 1.00 96.56 108 LEU A CA 1
ATOM 859 C C . LEU A 1 108 ? -1.513 3.459 6.213 1.00 96.56 108 LEU A C 1
ATOM 861 O O . LEU A 1 108 ? -2.470 4.090 6.632 1.00 96.56 108 LEU A O 1
ATOM 865 N N . TYR A 1 109 ? -0.796 2.665 7.014 1.00 95.81 109 TYR A N 1
ATOM 866 C CA . TYR A 1 109 ? -1.108 2.470 8.439 1.00 95.81 109 TYR A CA 1
ATOM 867 C C . TYR A 1 109 ? -1.191 3.788 9.235 1.00 95.81 109 TYR A C 1
ATOM 869 O O . TYR A 1 109 ? -2.010 3.940 10.150 1.00 95.81 109 TYR A O 1
ATOM 877 N N . THR A 1 110 ? -0.411 4.790 8.821 1.00 93.94 110 THR A N 1
ATOM 878 C CA . THR A 1 110 ? -0.368 6.137 9.418 1.00 93.94 110 THR A CA 1
ATOM 879 C C . THR A 1 110 ? -1.479 7.081 8.923 1.00 93.94 110 THR A C 1
ATOM 881 O O . THR A 1 110 ? -1.346 8.306 8.987 1.00 93.94 110 THR A O 1
ATOM 884 N N . PHE A 1 111 ? -2.580 6.535 8.400 1.00 94.56 111 PHE A N 1
ATOM 885 C CA . PHE A 1 111 ? -3.723 7.326 7.951 1.00 94.56 111 PHE A CA 1
ATOM 886 C C . PHE A 1 111 ? -4.450 8.044 9.096 1.00 94.56 111 PHE A C 1
ATOM 888 O O . PHE A 1 111 ? -4.517 7.541 10.228 1.00 94.56 111 PHE A O 1
ATOM 895 N N . GLU A 1 112 ? -5.002 9.208 8.760 1.00 92.88 112 GLU A N 1
ATOM 896 C CA . GLU A 1 112 ? -5.889 10.028 9.584 1.00 92.88 112 GLU A CA 1
ATOM 897 C C . GLU A 1 112 ? -7.360 9.683 9.313 1.00 92.88 112 GLU A C 1
ATOM 899 O O . GLU A 1 112 ? -7.708 9.201 8.238 1.00 92.88 112 GLU A O 1
ATOM 904 N N . ASP A 1 113 ? -8.254 9.966 10.260 1.00 90.50 113 ASP A N 1
ATOM 905 C CA . ASP A 1 113 ? -9.656 9.519 10.198 1.00 90.50 113 ASP A CA 1
ATOM 906 C C . ASP A 1 113 ? -10.389 9.969 8.922 1.00 90.50 113 ASP A C 1
ATOM 908 O O . ASP A 1 113 ? -11.154 9.199 8.342 1.00 90.50 113 ASP A O 1
ATOM 912 N N . HIS A 1 114 ? -10.101 11.176 8.429 1.00 90.12 114 HIS A N 1
ATOM 913 C CA . HIS A 1 114 ? -10.697 11.702 7.199 1.00 90.12 114 HIS A CA 1
ATOM 914 C C . HIS A 1 114 ? -10.212 10.977 5.925 1.00 90.12 114 HIS A C 1
ATOM 916 O O . HIS A 1 114 ? -10.905 10.983 4.909 1.00 90.12 114 HIS A O 1
ATOM 922 N N . GLU A 1 115 ? -9.054 10.314 5.974 1.00 93.38 115 GLU A N 1
ATOM 923 C CA . GLU A 1 115 ? -8.455 9.580 4.852 1.00 93.38 115 GLU A CA 1
ATOM 924 C C . GLU A 1 115 ? -8.957 8.129 4.763 1.00 93.38 115 GLU A C 1
ATOM 926 O O . GLU A 1 115 ? -8.710 7.467 3.755 1.00 93.38 115 GLU A O 1
ATOM 931 N N . ALA A 1 116 ? -9.667 7.616 5.777 1.00 92.38 116 ALA A N 1
ATOM 932 C CA . ALA A 1 116 ? -10.030 6.197 5.895 1.00 92.38 116 ALA A CA 1
ATOM 933 C C . ALA A 1 116 ? -10.692 5.624 4.626 1.00 92.38 116 ALA A C 1
ATOM 935 O O . ALA A 1 116 ? -10.338 4.542 4.153 1.00 92.38 116 ALA A O 1
ATOM 936 N N . HIS A 1 117 ? -11.611 6.383 4.025 1.00 91.31 117 HIS A N 1
ATOM 937 C CA . HIS A 1 117 ? -12.294 5.994 2.792 1.00 91.31 117 HIS A CA 1
ATOM 938 C C . HIS A 1 117 ? -11.343 5.917 1.582 1.00 91.31 117 HIS A C 1
ATOM 940 O O . HIS A 1 117 ? -11.450 4.996 0.769 1.00 91.31 117 HIS A O 1
ATOM 946 N N . LEU A 1 118 ? -10.380 6.841 1.472 1.00 93.62 118 LEU A N 1
ATOM 947 C CA . LEU A 1 118 ? -9.372 6.836 0.407 1.00 93.62 118 LEU A CA 1
ATOM 948 C C . LEU A 1 118 ? -8.445 5.632 0.549 1.00 93.62 118 LEU A C 1
ATOM 950 O O . LEU A 1 118 ? -8.165 4.956 -0.439 1.00 93.62 118 LEU A O 1
ATOM 954 N N . VAL A 1 119 ? -8.026 5.323 1.778 1.00 95.56 119 VAL A N 1
ATOM 955 C CA . VAL A 1 119 ? -7.199 4.148 2.073 1.00 95.56 119 VAL A CA 1
ATOM 956 C C . VAL A 1 119 ? -7.927 2.863 1.688 1.00 95.56 119 VAL A C 1
ATOM 958 O O . VAL A 1 119 ? -7.360 2.035 0.975 1.00 95.56 119 VAL A O 1
ATOM 961 N N . ALA A 1 120 ? -9.195 2.712 2.080 1.00 94.38 120 ALA A N 1
ATOM 962 C CA . ALA A 1 120 ? -10.000 1.546 1.718 1.00 94.38 120 ALA A CA 1
ATOM 963 C C . ALA A 1 120 ? -10.148 1.393 0.191 1.00 94.38 120 ALA A C 1
ATOM 965 O O . ALA A 1 120 ? -10.021 0.290 -0.341 1.00 94.38 120 ALA A O 1
ATOM 966 N N . ASN A 1 121 ? -10.360 2.497 -0.534 1.00 94.75 121 ASN A N 1
ATOM 967 C CA . ASN A 1 121 ? -10.439 2.495 -1.998 1.00 94.75 121 ASN A CA 1
ATOM 968 C C . ASN A 1 121 ? -9.090 2.169 -2.664 1.00 94.75 121 ASN A C 1
ATOM 970 O O . ASN A 1 121 ? -9.060 1.474 -3.682 1.00 94.75 121 ASN A O 1
ATOM 974 N N . CYS A 1 122 ? -7.978 2.634 -2.090 1.00 95.88 122 CYS A N 1
ATOM 975 C CA . CYS A 1 122 ? -6.630 2.263 -2.515 1.00 95.88 122 CYS A CA 1
ATOM 976 C C . CYS A 1 122 ? -6.398 0.758 -2.371 1.00 95.88 122 CYS A C 1
ATOM 978 O O . CYS A 1 122 ? -6.038 0.108 -3.350 1.00 95.88 122 CYS A O 1
ATOM 980 N N . LEU A 1 123 ? -6.645 0.193 -1.184 1.00 96.25 123 LEU A N 1
ATOM 981 C CA . LEU A 1 123 ? -6.475 -1.241 -0.928 1.00 96.25 123 LEU A CA 1
ATOM 982 C C . LEU A 1 123 ? -7.352 -2.085 -1.860 1.00 96.25 123 LEU A C 1
ATOM 984 O O . LEU A 1 123 ? -6.887 -3.057 -2.448 1.00 96.25 123 LEU A O 1
ATOM 988 N N . GLU A 1 124 ? -8.598 -1.670 -2.085 1.00 95.62 124 GLU A N 1
ATOM 989 C CA . GLU A 1 124 ? -9.469 -2.336 -3.052 1.00 95.62 124 GLU A CA 1
ATOM 990 C C . GLU A 1 124 ? -8.898 -2.305 -4.471 1.00 95.62 124 GLU A C 1
ATOM 992 O O . GLU A 1 124 ? -8.868 -3.326 -5.157 1.00 95.62 124 GLU A O 1
ATOM 997 N N . SER A 1 125 ? -8.408 -1.152 -4.912 1.00 95.69 125 SER A N 1
ATOM 998 C CA . SER A 1 125 ? -7.847 -0.996 -6.255 1.00 95.69 125 SER A CA 1
ATOM 999 C C . SER A 1 125 ? -6.598 -1.849 -6.461 1.00 95.69 125 SER A C 1
ATOM 1001 O O . SER A 1 125 ? -6.438 -2.456 -7.519 1.00 95.69 125 SER A O 1
ATOM 1003 N N . LEU A 1 126 ? -5.745 -1.945 -5.438 1.00 96.19 126 LEU A N 1
ATOM 1004 C CA . LEU A 1 126 ? -4.552 -2.790 -5.446 1.00 96.19 126 LEU A CA 1
ATOM 1005 C C . LEU A 1 126 ? -4.915 -4.283 -5.460 1.00 96.19 126 LEU A C 1
ATOM 1007 O O . LEU A 1 126 ? -4.303 -5.051 -6.202 1.00 96.19 126 LEU A O 1
ATOM 1011 N N . SER A 1 127 ? -5.952 -4.684 -4.715 1.00 95.81 127 SER A N 1
ATOM 1012 C CA . SER A 1 127 ? -6.432 -6.075 -4.662 1.00 95.81 127 SER A CA 1
ATOM 1013 C C . SER A 1 127 ? -6.923 -6.617 -6.010 1.00 95.81 127 SER A C 1
ATOM 101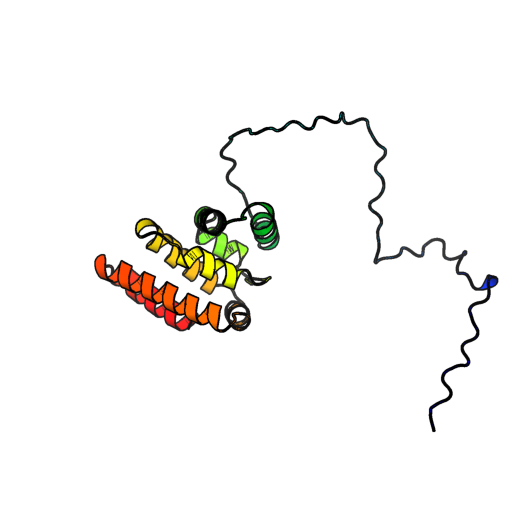5 O O . SER A 1 127 ? -6.901 -7.823 -6.242 1.00 95.81 127 SER A O 1
ATOM 1017 N N . LYS A 1 128 ? -7.324 -5.726 -6.927 1.00 95.56 128 LYS A N 1
ATOM 1018 C CA . LYS A 1 128 ? -7.802 -6.065 -8.279 1.00 95.56 128 LYS A CA 1
ATOM 1019 C C . LYS A 1 128 ? -6.673 -6.335 -9.283 1.00 95.56 128 LYS A C 1
ATOM 1021 O O . LYS A 1 128 ? -6.950 -6.577 -10.458 1.00 95.56 128 LYS A O 1
ATOM 1026 N N . SER A 1 129 ? -5.411 -6.276 -8.857 1.00 96.44 129 SER A N 1
ATOM 1027 C CA . SER A 1 129 ? -4.268 -6.633 -9.700 1.00 96.44 129 SER A CA 1
ATOM 1028 C C . SER A 1 129 ? -4.304 -8.121 -10.075 1.00 96.44 129 SER A C 1
ATOM 1030 O O . SER A 1 129 ? -4.569 -8.971 -9.227 1.00 96.44 129 SER A O 1
ATOM 1032 N N . GLN A 1 130 ? -3.994 -8.469 -11.329 1.00 96.75 130 GLN A N 1
ATOM 1033 C CA . GLN A 1 130 ? -4.034 -9.866 -11.800 1.00 96.75 130 GLN A CA 1
ATOM 1034 C C . GLN A 1 130 ? -3.099 -10.789 -11.009 1.00 96.75 130 GLN A C 1
ATOM 1036 O O . GLN A 1 130 ? -3.419 -11.953 -10.782 1.00 96.75 130 GLN A O 1
ATOM 1041 N N . ARG A 1 131 ? -1.943 -10.270 -10.581 1.00 95.69 131 ARG A N 1
ATOM 1042 C CA . ARG A 1 131 ? -0.950 -11.001 -9.783 1.00 95.69 131 ARG A CA 1
ATOM 1043 C C . ARG A 1 131 ? -0.951 -10.583 -8.314 1.00 95.69 131 ARG A C 1
ATOM 1045 O O . ARG A 1 131 ? 0.073 -10.704 -7.646 1.00 95.69 131 ARG A O 1
ATOM 1052 N N . PHE A 1 132 ? -2.083 -10.108 -7.792 1.00 96.12 132 PHE A N 1
ATOM 1053 C CA . PHE A 1 132 ? -2.166 -9.663 -6.402 1.00 96.12 132 PHE A CA 1
ATOM 1054 C C . PHE A 1 132 ? -1.763 -10.760 -5.402 1.00 96.12 132 PHE A C 1
ATOM 1056 O O . PHE A 1 132 ? -1.003 -10.498 -4.472 1.00 96.12 132 PHE A O 1
ATOM 1063 N N . SER A 1 133 ? -2.208 -12.002 -5.624 1.00 94.38 133 SER A N 1
ATOM 1064 C CA . SER A 1 133 ? -1.841 -13.144 -4.775 1.00 94.38 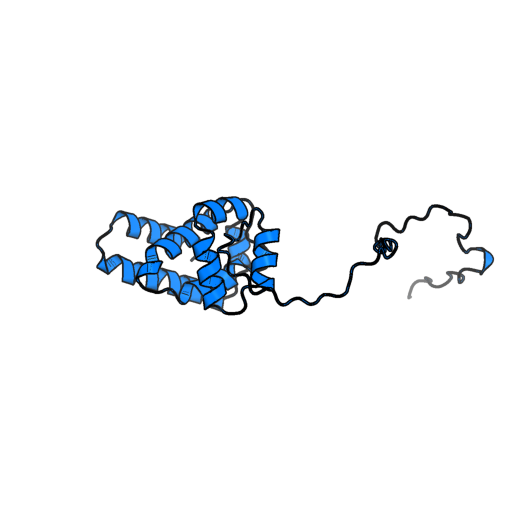133 SER A CA 1
ATOM 1065 C C . SER A 1 133 ? -0.326 -13.348 -4.709 1.00 94.38 133 SER A C 1
ATOM 1067 O O . SER A 1 133 ? 0.209 -13.549 -3.624 1.00 94.38 133 SER A O 1
ATOM 1069 N N . LEU A 1 134 ? 0.379 -13.211 -5.836 1.00 94.06 134 LEU A N 1
ATOM 1070 C CA . LEU A 1 134 ? 1.839 -13.274 -5.885 1.00 94.06 134 LEU A CA 1
ATOM 1071 C C . LEU A 1 134 ? 2.472 -12.109 -5.110 1.00 94.06 134 LEU A C 1
ATOM 1073 O O . LEU A 1 134 ? 3.356 -12.341 -4.290 1.00 94.06 134 LEU A O 1
ATOM 1077 N N . SER A 1 135 ? 1.989 -10.875 -5.290 1.00 93.94 135 SER A N 1
ATOM 1078 C CA . SER A 1 135 ? 2.461 -9.726 -4.502 1.00 93.94 135 SER A CA 1
ATOM 1079 C C . SER A 1 135 ? 2.280 -9.947 -2.993 1.00 93.94 135 SER A C 1
ATOM 1081 O O . SER A 1 135 ? 3.186 -9.622 -2.230 1.00 93.94 135 SER A O 1
ATOM 1083 N N . LYS A 1 136 ? 1.170 -10.566 -2.562 1.00 94.38 136 LYS A N 1
ATOM 1084 C CA . LYS A 1 136 ? 0.934 -10.957 -1.161 1.00 94.38 136 LYS A CA 1
ATOM 1085 C C . LYS A 1 136 ? 1.956 -11.987 -0.665 1.00 94.38 136 LYS A C 1
ATOM 1087 O O . LYS A 1 136 ? 2.413 -11.865 0.464 1.00 94.38 136 LYS A O 1
ATOM 1092 N N . THR A 1 137 ? 2.363 -12.965 -1.484 1.00 94.25 137 THR A N 1
ATOM 1093 C CA . THR A 1 137 ? 3.368 -13.972 -1.064 1.00 94.25 137 THR A CA 1
ATOM 1094 C C . THR A 1 137 ? 4.754 -13.395 -0.779 1.00 94.25 137 THR A C 1
ATOM 1096 O O . THR A 1 137 ? 5.537 -14.031 -0.079 1.00 94.25 137 THR A O 1
ATOM 1099 N N . PHE A 1 138 ? 5.061 -12.203 -1.299 1.00 94.56 138 PHE A N 1
ATOM 1100 C CA . PHE A 1 138 ? 6.321 -11.514 -1.020 1.00 94.56 138 PHE A CA 1
ATOM 1101 C C . PHE A 1 138 ? 6.298 -10.691 0.269 1.00 94.56 138 PHE A C 1
ATOM 1103 O O . PHE A 1 138 ? 7.352 -10.203 0.672 1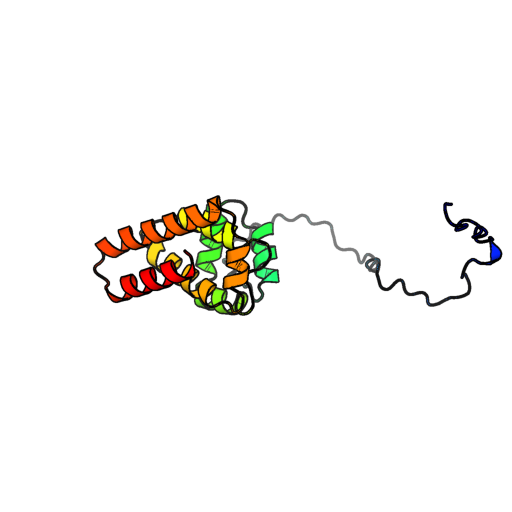.00 94.56 138 PHE A O 1
ATOM 1110 N N . LEU A 1 139 ? 5.135 -10.543 0.912 1.00 94.94 139 LEU A N 1
ATOM 1111 C CA . LEU A 1 139 ? 5.041 -9.865 2.197 1.00 94.94 139 LEU A CA 1
ATOM 1112 C C . LEU A 1 139 ? 5.676 -10.721 3.292 1.00 94.94 139 LEU A C 1
ATOM 1114 O O . LEU A 1 139 ? 5.418 -11.922 3.412 1.00 94.94 139 LEU A O 1
ATOM 1118 N N . ASN A 1 140 ? 6.498 -10.089 4.117 1.00 94.81 140 ASN A N 1
ATOM 1119 C CA . ASN A 1 140 ? 7.058 -10.712 5.301 1.00 94.81 140 ASN A CA 1
ATOM 1120 C C . ASN A 1 140 ? 6.014 -10.782 6.436 1.00 94.81 140 ASN A C 1
ATOM 1122 O O . ASN A 1 140 ? 4.928 -10.204 6.364 1.00 94.81 140 ASN A O 1
ATOM 1126 N N . LYS A 1 141 ? 6.338 -11.508 7.514 1.00 95.31 141 LYS A N 1
ATOM 1127 C CA . LYS A 1 141 ? 5.417 -11.695 8.651 1.00 95.31 141 LYS A CA 1
ATOM 1128 C C . LYS A 1 141 ? 4.995 -10.370 9.292 1.00 95.31 141 LYS A C 1
ATOM 1130 O O . LYS A 1 141 ? 3.816 -10.189 9.568 1.00 95.31 141 LYS A O 1
ATOM 1135 N N . CYS A 1 142 ? 5.935 -9.443 9.473 1.00 95.62 142 CYS A N 1
ATOM 1136 C CA . CYS A 1 142 ? 5.660 -8.137 10.065 1.00 95.62 142 CYS A CA 1
ATOM 1137 C C . CYS A 1 142 ? 4.747 -7.288 9.165 1.00 95.62 142 CYS A C 1
ATOM 1139 O O . CYS A 1 142 ? 3.841 -6.630 9.663 1.00 95.62 142 CYS A O 1
ATOM 1141 N N . GLU A 1 143 ? 4.928 -7.339 7.843 1.00 96.06 143 GLU A N 1
ATOM 1142 C CA . GLU A 1 143 ? 4.066 -6.648 6.874 1.00 96.06 143 GLU A CA 1
ATOM 1143 C C . GLU A 1 143 ? 2.646 -7.235 6.843 1.00 96.06 143 GLU A C 1
ATOM 1145 O O . GLU A 1 143 ? 1.676 -6.484 6.753 1.00 96.06 143 GLU A O 1
ATOM 1150 N N . LEU A 1 144 ? 2.497 -8.560 6.958 1.00 95.44 144 LEU A N 1
ATOM 1151 C CA . LEU A 1 144 ? 1.185 -9.219 7.051 1.00 95.44 144 LEU A CA 1
ATOM 1152 C C . LEU A 1 144 ? 0.449 -8.864 8.351 1.00 95.44 144 LEU A C 1
ATOM 1154 O O . LEU A 1 144 ? -0.753 -8.579 8.332 1.00 95.44 144 LEU A O 1
ATOM 1158 N N . GLU A 1 145 ? 1.163 -8.841 9.477 1.00 96.50 145 GLU A N 1
ATOM 1159 C CA . GLU A 1 145 ? 0.627 -8.379 10.761 1.00 96.50 145 GLU A CA 1
ATOM 1160 C C . GLU A 1 145 ? 0.187 -6.914 10.664 1.00 96.50 145 GLU A C 1
ATOM 1162 O O . GLU A 1 145 ? -0.947 -6.582 11.014 1.00 96.50 145 GLU A O 1
ATOM 1167 N N . LEU A 1 146 ? 1.030 -6.049 10.094 1.00 96.56 146 LEU A N 1
ATOM 1168 C CA . LEU A 1 146 ? 0.709 -4.639 9.896 1.00 96.56 146 LEU A CA 1
ATOM 1169 C C . LEU A 1 146 ? -0.489 -4.441 8.960 1.00 96.56 146 LEU A C 1
ATOM 1171 O O . LEU A 1 146 ? -1.311 -3.557 9.191 1.00 96.56 146 LEU A O 1
ATOM 1175 N N . CYS A 1 147 ? -0.629 -5.281 7.935 1.00 96.19 147 CYS A N 1
ATOM 1176 C CA . CYS A 1 147 ? -1.785 -5.275 7.045 1.00 96.19 147 CYS A CA 1
ATOM 1177 C C . CYS A 1 147 ? -3.080 -5.624 7.789 1.00 96.19 147 CYS A C 1
ATOM 1179 O O . CYS A 1 147 ? -4.101 -4.956 7.617 1.00 96.19 147 CYS A O 1
ATOM 1181 N N . THR A 1 148 ? -3.021 -6.626 8.667 1.00 95.75 148 THR A N 1
ATOM 1182 C CA . THR A 1 148 ? -4.158 -7.027 9.505 1.00 95.75 148 THR A CA 1
ATOM 1183 C C . THR A 1 148 ? -4.562 -5.891 10.446 1.00 95.75 148 THR A C 1
ATOM 1185 O O . THR A 1 148 ? -5.737 -5.524 10.488 1.00 95.75 148 THR A O 1
ATOM 1188 N N . LEU A 1 149 ? -3.583 -5.262 11.109 1.00 96.50 149 LEU A N 1
ATOM 1189 C CA . LEU A 1 149 ? -3.795 -4.100 11.979 1.00 96.50 149 LEU A CA 1
ATOM 1190 C C . LEU A 1 149 ? -4.352 -2.889 11.219 1.00 96.50 149 LEU A C 1
ATOM 1192 O O . LEU A 1 149 ? -5.224 -2.188 11.729 1.00 96.50 149 LEU A O 1
ATOM 1196 N N . LEU A 1 150 ? -3.877 -2.639 9.995 1.00 96.56 150 LEU A N 1
ATOM 1197 C CA . LEU A 1 150 ? -4.396 -1.584 9.122 1.00 96.56 150 LEU A CA 1
ATOM 1198 C C . LEU A 1 150 ? -5.888 -1.795 8.828 1.00 96.56 150 LEU A C 1
ATOM 1200 O O . LEU A 1 150 ? -6.672 -0.851 8.928 1.00 96.56 150 LEU A O 1
ATOM 1204 N N . LEU A 1 151 ? -6.280 -3.021 8.482 1.00 95.44 151 LEU A N 1
ATOM 1205 C CA . LEU A 1 151 ? -7.669 -3.367 8.187 1.00 95.44 151 LEU A CA 1
ATOM 1206 C C . LEU A 1 151 ? -8.559 -3.315 9.432 1.00 95.44 151 LEU A C 1
ATOM 1208 O O . LEU A 1 151 ? -9.665 -2.785 9.352 1.00 95.44 151 LEU A O 1
ATOM 1212 N N . ASP A 1 152 ? -8.071 -3.784 10.584 1.00 94.50 152 ASP A N 1
ATOM 1213 C CA . ASP A 1 152 ? -8.782 -3.657 11.863 1.00 94.50 152 ASP A CA 1
ATOM 1214 C C . ASP A 1 152 ? -9.015 -2.187 12.223 1.00 94.50 152 ASP A C 1
ATOM 1216 O O . ASP A 1 152 ? -10.150 -1.784 12.488 1.00 94.50 152 ASP A O 1
ATOM 1220 N N . LYS A 1 153 ? -7.977 -1.350 12.106 1.00 94.69 153 LYS A N 1
ATOM 1221 C CA . LYS A 1 153 ? -8.087 0.098 12.311 1.00 94.69 153 LYS A CA 1
ATOM 1222 C C . LYS A 1 153 ? -9.113 0.728 11.359 1.00 94.69 153 LYS A C 1
ATOM 1224 O O . LYS A 1 153 ? -9.862 1.606 11.778 1.00 94.69 153 LYS A O 1
ATOM 1229 N N . LEU A 1 154 ? -9.189 0.300 10.095 1.00 93.75 154 LEU A N 1
ATOM 1230 C CA . LEU A 1 154 ? -10.209 0.785 9.150 1.00 93.75 154 LEU A CA 1
ATOM 1231 C C . LEU A 1 154 ? -11.630 0.371 9.557 1.00 93.75 154 LEU A C 1
ATOM 1233 O O . LEU A 1 154 ? -12.540 1.199 9.503 1.00 93.75 154 LEU A O 1
ATOM 1237 N N . MET A 1 155 ? -11.821 -0.879 9.986 1.00 91.88 155 MET A N 1
ATOM 1238 C CA . MET A 1 155 ? -13.120 -1.386 10.439 1.00 91.88 155 MET A CA 1
ATOM 1239 C C . MET A 1 155 ? -13.602 -0.666 11.704 1.00 91.88 155 MET A C 1
ATOM 1241 O O . MET A 1 155 ? -14.764 -0.273 11.782 1.00 91.88 155 MET A O 1
ATOM 1245 N N . GLU A 1 156 ? -12.715 -0.412 12.669 1.00 90.88 156 GLU A N 1
ATOM 1246 C CA . GLU A 1 156 ? -13.043 0.355 13.878 1.00 90.88 156 GLU A CA 1
ATOM 1247 C C . GLU A 1 156 ? -13.494 1.784 13.571 1.00 90.88 156 GLU A C 1
ATOM 1249 O O . GLU A 1 156 ? -14.388 2.316 14.233 1.00 90.88 156 GLU A O 1
ATOM 1254 N N . LYS A 1 157 ? -12.868 2.426 12.579 1.00 87.75 157 LYS A N 1
ATOM 1255 C CA . LYS A 1 157 ? -13.243 3.781 12.165 1.00 87.75 157 LYS A CA 1
ATOM 1256 C C . LYS A 1 157 ? -14.584 3.788 11.437 1.00 87.75 157 LYS A C 1
ATOM 1258 O O . LYS A 1 157 ? -15.382 4.679 11.709 1.00 87.75 157 LYS A O 1
ATOM 1263 N N . GLN A 1 158 ? -14.865 2.788 10.600 1.00 82.06 158 GLN A N 1
ATOM 1264 C CA . GLN A 1 158 ? -16.138 2.692 9.876 1.00 82.06 158 GLN A CA 1
ATOM 1265 C C . GLN A 1 158 ? -17.331 2.289 10.749 1.00 82.06 158 GLN A C 1
ATOM 1267 O O . GLN A 1 158 ? -18.436 2.775 10.527 1.00 82.06 158 GLN A O 1
ATOM 1272 N N . ASN A 1 159 ? -17.119 1.503 11.807 1.00 76.94 159 ASN A N 1
ATOM 1273 C CA . ASN A 1 159 ? -18.169 1.199 12.787 1.00 76.94 159 ASN A CA 1
ATOM 1274 C C . ASN A 1 159 ? -18.751 2.451 13.473 1.00 76.94 159 ASN A C 1
ATOM 1276 O O . ASN A 1 159 ? -19.804 2.368 14.091 1.00 76.94 159 ASN A O 1
ATOM 1280 N N . LYS A 1 160 ? -18.079 3.607 13.394 1.00 73.56 160 LYS A N 1
ATOM 1281 C CA . LYS A 1 160 ? -18.577 4.882 13.937 1.00 73.56 160 LYS A CA 1
ATOM 1282 C C . LYS A 1 160 ? -19.451 5.663 12.953 1.00 73.56 160 LYS A C 1
ATOM 1284 O O . LYS A 1 160 ? -20.008 6.686 13.338 1.00 73.56 160 LYS A O 1
ATOM 1289 N N . THR A 1 161 ? -19.507 5.243 11.691 1.00 68.69 161 THR A N 1
ATOM 1290 C CA . THR A 1 161 ? -20.142 5.984 10.589 1.00 68.69 161 THR A CA 1
ATOM 1291 C C . THR A 1 161 ? -21.383 5.263 10.034 1.00 68.69 161 THR A C 1
ATOM 1293 O O . THR A 1 161 ? -22.043 5.805 9.157 1.00 68.69 161 THR A O 1
ATOM 1296 N N . ASP A 1 162 ? -21.736 4.083 10.567 1.00 67.00 162 ASP A N 1
ATOM 1297 C CA . ASP A 1 162 ? -22.938 3.285 10.240 1.00 67.00 162 ASP A CA 1
ATOM 1298 C C . ASP A 1 162 ? -23.154 2.970 8.738 1.00 67.00 162 ASP A C 1
ATOM 1300 O O . ASP A 1 162 ? -24.264 2.655 8.304 1.00 67.00 162 ASP A O 1
ATOM 1304 N N . ASP A 1 163 ? -22.093 2.986 7.921 1.00 77.50 163 ASP A N 1
ATOM 1305 C CA . ASP A 1 163 ? -22.162 2.612 6.502 1.00 77.50 163 ASP A CA 1
ATOM 1306 C C . ASP A 1 163 ? -21.973 1.093 6.310 1.00 77.50 163 ASP A C 1
ATOM 1308 O O . ASP A 1 163 ? -20.857 0.564 6.224 1.00 77.50 163 ASP A O 1
ATOM 1312 N N . ILE A 1 164 ? -23.099 0.380 6.221 1.00 73.06 164 ILE A N 1
ATOM 1313 C CA . ILE A 1 164 ? -23.165 -1.082 6.053 1.00 73.06 164 ILE A CA 1
ATOM 1314 C C . ILE A 1 164 ? -22.440 -1.541 4.775 1.00 73.06 164 ILE A C 1
ATOM 1316 O O . ILE A 1 164 ? -21.737 -2.555 4.792 1.00 73.06 164 ILE A O 1
ATOM 1320 N N . GLN A 1 165 ? -22.559 -0.790 3.675 1.00 77.62 165 GLN A N 1
ATOM 1321 C CA . GLN A 1 165 ? -21.953 -1.165 2.395 1.00 77.62 165 GLN A CA 1
ATOM 1322 C C . GLN A 1 165 ? -20.424 -1.060 2.456 1.00 77.62 165 GLN A C 1
ATOM 1324 O O . GLN A 1 165 ? -19.710 -1.894 1.887 1.00 77.62 165 GLN A O 1
ATOM 1329 N N . CYS A 1 166 ? -19.906 -0.070 3.186 1.00 80.56 166 CYS A N 1
ATOM 1330 C CA . CYS A 1 166 ? -18.471 0.053 3.410 1.00 80.56 166 CYS A CA 1
ATOM 1331 C C . CYS A 1 166 ? -17.919 -1.083 4.285 1.00 80.56 166 CYS A C 1
ATOM 1333 O O . CYS A 1 166 ? -16.829 -1.601 4.024 1.00 80.56 166 CYS A O 1
ATOM 1335 N N . MET A 1 167 ? -18.684 -1.532 5.280 1.00 85.12 167 MET A N 1
ATOM 1336 C CA . MET A 1 167 ? -18.263 -2.620 6.163 1.00 85.12 167 MET A CA 1
ATOM 1337 C C . MET A 1 167 ? -18.131 -3.965 5.445 1.00 85.12 167 MET A C 1
ATOM 1339 O O . MET A 1 167 ? -17.152 -4.680 5.668 1.00 85.12 167 MET A O 1
ATOM 1343 N N . ASP A 1 168 ? -19.055 -4.315 4.550 1.00 87.56 168 ASP A N 1
ATOM 1344 C CA . ASP A 1 168 ? -18.946 -5.564 3.784 1.00 87.56 168 ASP A CA 1
ATOM 1345 C C . ASP A 1 168 ? -17.770 -5.540 2.804 1.00 87.56 168 ASP A C 1
ATOM 1347 O O . ASP A 1 168 ? -17.049 -6.533 2.658 1.00 87.56 168 ASP A O 1
ATOM 1351 N N . LYS A 1 169 ? -17.489 -4.371 2.222 1.00 89.12 169 LYS A N 1
ATOM 1352 C CA . LYS A 1 169 ? -16.277 -4.145 1.432 1.00 89.12 169 LYS A CA 1
ATOM 1353 C C . LYS A 1 169 ? -15.008 -4.377 2.260 1.00 89.12 169 LYS A C 1
ATOM 1355 O O . LYS A 1 169 ? -14.100 -5.062 1.794 1.00 89.12 169 LYS A O 1
ATOM 1360 N N . LEU A 1 170 ? -14.932 -3.853 3.484 1.00 91.88 170 LEU A N 1
ATOM 1361 C CA . LEU A 1 170 ? -13.771 -4.060 4.358 1.00 91.88 170 LEU A CA 1
ATOM 1362 C C . LEU A 1 170 ? -13.593 -5.531 4.761 1.00 91.88 170 LEU A C 1
ATOM 1364 O O . LEU A 1 170 ? -12.466 -6.024 4.752 1.00 91.88 170 LEU A O 1
ATOM 1368 N N . LYS A 1 171 ? -14.682 -6.263 5.031 1.00 91.69 171 LYS A N 1
ATOM 1369 C CA . LYS A 1 171 ? -14.623 -7.715 5.285 1.00 91.69 171 LYS A CA 1
ATOM 1370 C C . LYS A 1 171 ? -14.088 -8.483 4.075 1.00 91.69 171 LYS A C 1
ATOM 1372 O O . LYS A 1 171 ? -13.257 -9.376 4.237 1.00 91.69 171 LYS A O 1
ATOM 1377 N N . MET A 1 172 ? -14.526 -8.123 2.865 1.00 93.38 172 MET A N 1
ATOM 1378 C CA . MET A 1 172 ? -14.007 -8.713 1.629 1.00 93.38 172 MET A CA 1
ATOM 1379 C C . MET A 1 172 ? -12.506 -8.443 1.476 1.00 93.38 172 MET A C 1
ATOM 1381 O O . MET A 1 172 ? -11.752 -9.367 1.181 1.00 93.38 172 MET A O 1
ATOM 1385 N N . LEU A 1 173 ? -12.061 -7.205 1.722 1.00 94.44 173 LEU A N 1
ATOM 1386 C CA . LEU A 1 173 ? -10.637 -6.862 1.681 1.00 94.44 173 LEU A CA 1
ATOM 1387 C C . LEU A 1 173 ? -9.837 -7.652 2.711 1.00 94.44 173 LEU A C 1
ATOM 1389 O O . LEU A 1 173 ? -8.779 -8.176 2.373 1.00 94.44 173 LEU A O 1
ATOM 1393 N N . ARG A 1 174 ? -10.367 -7.820 3.924 1.00 94.06 174 ARG A N 1
ATOM 1394 C CA . ARG A 1 174 ? -9.738 -8.658 4.945 1.00 94.06 174 ARG A CA 1
ATOM 1395 C C . ARG A 1 174 ? -9.523 -10.085 4.463 1.00 94.06 174 ARG A C 1
ATOM 1397 O O . ARG A 1 174 ? -8.419 -10.585 4.597 1.00 94.06 174 ARG A O 1
ATOM 1404 N N . ASN A 1 175 ? -10.516 -10.703 3.831 1.00 93.81 175 ASN A N 1
ATOM 1405 C CA . ASN A 1 175 ? -10.388 -12.063 3.297 1.00 93.81 175 ASN A CA 1
ATOM 1406 C C . ASN A 1 175 ? -9.378 -12.185 2.137 1.00 93.81 175 ASN A C 1
ATOM 1408 O O . ASN A 1 175 ? -8.882 -13.267 1.845 1.00 93.81 175 ASN A O 1
ATOM 1412 N N . ILE A 1 176 ? -9.098 -11.090 1.426 1.00 93.94 176 ILE A N 1
ATOM 1413 C CA . ILE A 1 176 ? -8.115 -11.082 0.336 1.00 93.94 176 ILE A CA 1
ATOM 1414 C C . ILE A 1 176 ? -6.693 -10.909 0.894 1.00 93.94 176 ILE A C 1
ATOM 1416 O O . ILE A 1 176 ? -5.754 -11.594 0.475 1.00 93.94 176 ILE A O 1
ATOM 1420 N N . TYR A 1 177 ? -6.522 -9.992 1.845 1.00 92.44 177 TYR A N 1
ATOM 1421 C CA . TYR A 1 177 ? -5.217 -9.599 2.376 1.00 92.44 177 TYR A CA 1
ATOM 1422 C C . TYR A 1 177 ? -4.715 -10.474 3.528 1.00 92.44 177 TYR A C 1
ATOM 1424 O O . TYR A 1 177 ? -3.512 -10.716 3.591 1.00 92.44 177 TYR A O 1
ATOM 1432 N N . CYS A 1 178 ? -5.600 -10.988 4.380 1.00 87.44 178 CYS A N 1
ATOM 1433 C CA . CYS A 1 178 ? -5.288 -11.936 5.453 1.00 87.44 178 CYS A CA 1
ATOM 1434 C C . CYS A 1 178 ? -5.505 -13.356 4.929 1.00 87.44 178 CYS A C 1
ATOM 1436 O O . CYS A 1 178 ? -4.509 -14.110 4.877 1.00 87.44 178 CYS A O 1
#